Protein AF-A0A109MWW9-F1 (afdb_monomer)

Secondary structure (DSSP, 8-state):
----------------------------------------S-THHHHTTSTTHHHHHHHH-SS--EEEEEEE-SSEEEEEEEETTEEEEEEEEEGGGTEEEEEESSSSSEEEEEE--

Radius of gyration: 25.07 Å; Cα contacts (8 Å, |Δi|>4): 137; chains: 1; bounding box: 55×44×74 Å

Sequence (117 aa):
MYKSIIALVASATMLTACNSDLANDQEKPKENEQQKETKAGPEKNKWSSLPEYDEIIEQIGDKDYTLNKETDNDDKRVFLIELNGEKQYKTIFIKRTNRLKIIEINGNGEVYDKIIQ

Structure (mmCIF, N/CA/C/O backbone):
data_AF-A0A109MWW9-F1
#
_entry.id   AF-A0A109MWW9-F1
#
loop_
_atom_site.group_PDB
_atom_site.id
_atom_site.type_symbol
_atom_site.label_atom_id
_atom_site.label_alt_id
_atom_site.label_comp_id
_atom_site.label_asym_id
_atom_site.label_entity_id
_atom_site.label_seq_id
_atom_site.pdbx_PDB_ins_code
_atom_site.Cartn_x
_atom_site.Cartn_y
_atom_site.Cartn_z
_atom_site.occupancy
_atom_site.B_iso_or_equiv
_atom_site.auth_seq_id
_atom_site.auth_comp_id
_atom_site.auth_asym_id
_atom_site.auth_atom_id
_atom_site.pdbx_PDB_model_num
ATOM 1 N N . MET A 1 1 ? 13.979 30.380 58.941 1.00 43.56 1 MET A N 1
ATOM 2 C CA . MET A 1 1 ? 15.391 30.004 59.160 1.00 43.56 1 MET A CA 1
ATOM 3 C C . MET A 1 1 ? 15.930 29.497 57.831 1.00 43.56 1 MET A C 1
ATOM 5 O O . MET A 1 1 ? 15.183 28.830 57.135 1.00 43.56 1 MET A O 1
ATOM 9 N N . TYR A 1 2 ? 17.134 29.966 57.481 1.00 52.34 2 TYR A N 1
ATOM 10 C CA . TYR A 1 2 ? 17.910 29.816 56.236 1.00 52.34 2 TYR A CA 1
ATOM 11 C C . TYR A 1 2 ? 17.200 30.055 54.886 1.00 52.34 2 TYR A C 1
ATOM 13 O O . TYR A 1 2 ? 16.686 29.171 54.213 1.00 52.34 2 TYR A O 1
ATOM 21 N N . LYS A 1 3 ? 17.289 31.323 54.472 1.00 46.88 3 LYS A N 1
ATOM 22 C CA . LYS A 1 3 ? 17.424 31.747 53.076 1.00 46.88 3 LYS A CA 1
ATOM 23 C C . LYS A 1 3 ? 18.837 31.389 52.580 1.00 46.88 3 LYS A C 1
ATOM 25 O O . LYS A 1 3 ? 19.775 31.690 53.310 1.00 46.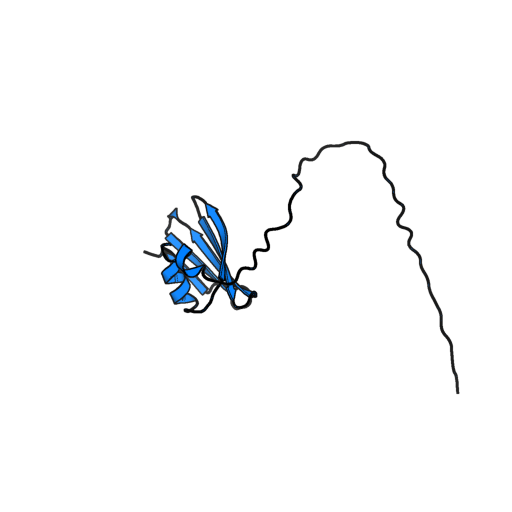88 3 LYS A O 1
ATOM 30 N N . SER A 1 4 ? 18.963 30.888 51.350 1.00 52.41 4 SER A N 1
ATOM 31 C CA . SER A 1 4 ? 20.177 30.916 50.497 1.00 52.41 4 SER A CA 1
ATOM 32 C C . SER A 1 4 ? 19.697 30.790 49.041 1.00 52.41 4 SER A C 1
ATOM 34 O O . SER A 1 4 ? 19.035 29.814 48.717 1.00 52.41 4 SER A O 1
ATOM 36 N N . ILE A 1 5 ? 19.648 31.853 48.232 1.00 59.28 5 ILE A N 1
ATOM 37 C CA . ILE A 1 5 ? 20.709 32.480 47.412 1.00 59.28 5 ILE A CA 1
ATOM 38 C C . ILE A 1 5 ? 21.255 31.578 46.281 1.00 59.28 5 ILE A C 1
ATOM 40 O O . ILE A 1 5 ? 22.020 30.649 46.500 1.00 59.28 5 ILE A O 1
ATOM 44 N N . ILE A 1 6 ? 20.805 31.960 45.080 1.00 59.50 6 ILE A N 1
ATOM 45 C CA . ILE A 1 6 ? 21.340 31.900 43.706 1.00 59.50 6 ILE A CA 1
ATOM 46 C C . ILE A 1 6 ? 22.815 31.483 43.555 1.00 59.50 6 ILE A C 1
ATOM 48 O O . ILE A 1 6 ? 23.695 32.085 44.163 1.00 59.50 6 ILE A O 1
ATOM 52 N N . ALA A 1 7 ? 23.088 30.609 42.579 1.00 50.03 7 ALA A N 1
ATOM 53 C CA . ALA A 1 7 ? 24.348 30.621 41.836 1.00 50.03 7 ALA A CA 1
ATOM 54 C C . ALA A 1 7 ? 24.084 30.459 40.330 1.00 50.03 7 ALA A C 1
ATOM 56 O O . ALA A 1 7 ? 23.519 29.474 39.861 1.00 50.03 7 ALA A O 1
ATOM 57 N N . LEU A 1 8 ? 24.476 31.503 39.611 1.00 50.50 8 LEU A N 1
ATOM 58 C CA . LEU A 1 8 ? 24.457 31.702 38.171 1.00 50.50 8 LEU A CA 1
ATOM 59 C C . LEU A 1 8 ? 25.676 30.973 37.588 1.00 50.50 8 LEU A C 1
ATOM 61 O O . LEU A 1 8 ? 26.794 31.243 38.020 1.00 50.50 8 LEU A O 1
ATOM 65 N N . VAL A 1 9 ? 25.491 30.092 36.604 1.00 58.16 9 VAL A N 1
ATOM 66 C CA . VAL A 1 9 ? 26.602 29.635 35.757 1.00 58.16 9 VAL A CA 1
ATOM 67 C C . VAL A 1 9 ? 26.234 29.926 34.314 1.00 58.16 9 VAL A C 1
ATOM 69 O O . VAL A 1 9 ? 25.487 29.195 33.672 1.00 58.16 9 VAL A O 1
ATOM 72 N N . ALA A 1 10 ? 26.746 31.055 33.835 1.00 56.12 10 ALA A N 1
ATOM 73 C CA . ALA A 1 10 ? 26.866 31.342 32.423 1.00 56.12 10 ALA A CA 1
ATOM 74 C C . ALA A 1 10 ? 28.091 30.586 31.895 1.00 56.12 10 ALA A C 1
ATOM 76 O O . ALA A 1 10 ? 29.217 30.874 32.296 1.00 56.12 10 ALA A O 1
ATOM 77 N N . SER A 1 11 ? 27.884 29.645 30.980 1.00 61.09 11 SER A N 1
ATOM 78 C CA . SER A 1 11 ? 28.940 29.173 30.088 1.00 61.09 11 SER A CA 1
ATOM 79 C C . SER A 1 11 ? 28.542 29.519 28.659 1.00 61.09 11 SER A C 1
ATOM 81 O O . SER A 1 11 ? 27.751 28.844 28.0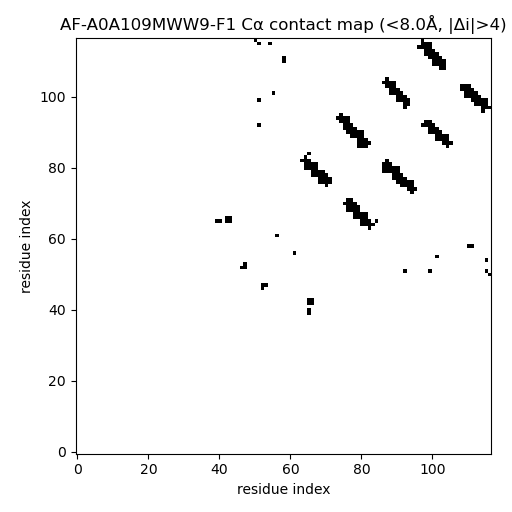07 1.00 61.09 11 SER A O 1
ATOM 83 N N . ALA A 1 12 ? 29.084 30.641 28.189 1.00 60.56 12 ALA A N 1
ATOM 84 C CA . ALA A 1 12 ? 29.068 31.017 26.790 1.00 60.56 12 ALA A CA 1
ATOM 85 C C . ALA A 1 12 ? 30.001 30.072 26.024 1.00 60.56 12 ALA A C 1
ATOM 87 O O . ALA A 1 12 ? 31.222 30.179 26.126 1.00 60.56 12 ALA A O 1
ATOM 88 N N . THR A 1 13 ? 29.442 29.150 25.247 1.00 66.88 13 THR A N 1
ATOM 89 C CA . THR A 1 13 ? 30.204 28.465 24.204 1.00 66.88 13 THR A CA 1
ATOM 90 C C . THR A 1 13 ? 30.123 29.310 22.942 1.00 66.88 13 THR A C 1
ATOM 92 O O . THR A 1 13 ? 29.140 29.257 22.204 1.00 66.88 13 THR A O 1
ATOM 95 N N . MET A 1 14 ? 31.150 30.129 22.714 1.00 61.16 14 MET A N 1
ATOM 96 C CA . MET A 1 14 ? 31.409 30.685 21.390 1.00 61.16 14 MET A CA 1
ATOM 97 C C . MET A 1 14 ? 31.714 29.515 20.452 1.00 61.16 14 MET A C 1
ATOM 99 O O . MET A 1 14 ? 32.713 28.822 20.634 1.00 61.16 14 MET A O 1
ATOM 103 N N . LEU A 1 15 ? 30.854 29.283 19.462 1.00 66.19 15 LEU A N 1
ATOM 104 C CA . LEU A 1 15 ? 31.221 28.464 18.315 1.00 66.19 15 LEU A CA 1
ATOM 105 C C . LEU A 1 15 ? 31.950 29.368 17.329 1.00 66.19 15 LEU A C 1
ATOM 107 O O . LEU A 1 15 ? 31.361 30.201 16.644 1.00 66.19 15 LEU A O 1
ATOM 111 N N . THR A 1 16 ? 33.267 29.215 17.344 1.00 65.38 16 THR A N 1
ATOM 112 C CA . THR A 1 16 ? 34.220 29.749 16.382 1.00 65.38 16 THR A CA 1
ATOM 113 C C . THR A 1 16 ? 33.765 29.431 14.960 1.00 65.38 16 THR A C 1
ATOM 115 O O . THR A 1 16 ? 33.676 28.268 14.569 1.00 65.38 16 THR A O 1
ATOM 118 N N . ALA A 1 17 ? 33.497 30.479 14.183 1.00 48.78 17 ALA A N 1
ATOM 119 C CA . ALA A 1 17 ? 33.389 30.393 12.738 1.00 48.78 17 ALA A CA 1
ATOM 120 C C . ALA A 1 17 ? 34.786 30.136 12.151 1.00 48.78 17 ALA A C 1
ATOM 122 O O . ALA A 1 17 ? 35.668 30.988 12.248 1.00 48.78 17 ALA A O 1
ATOM 123 N N . CYS A 1 18 ? 34.982 28.976 11.531 1.00 54.94 18 CYS A N 1
ATOM 124 C CA . CYS A 1 18 ? 36.110 28.724 10.641 1.00 54.94 18 CYS A CA 1
ATOM 125 C C . CYS A 1 18 ? 35.556 28.498 9.233 1.00 54.94 18 CYS A C 1
ATOM 127 O O . CYS A 1 18 ? 35.093 27.408 8.912 1.00 54.94 18 CYS A O 1
ATOM 129 N N . ASN A 1 19 ? 35.610 29.545 8.408 1.00 55.72 19 ASN A N 1
ATO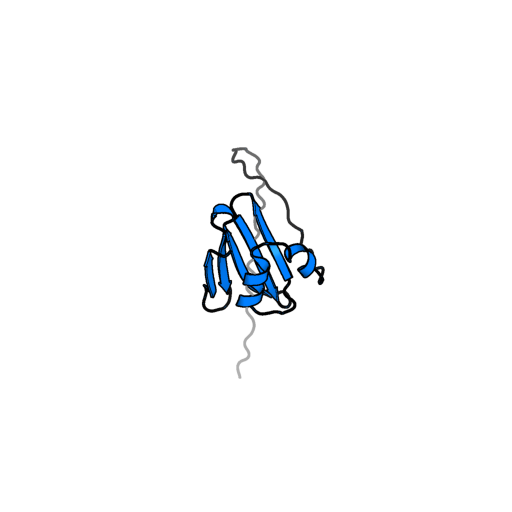M 130 C CA . ASN A 1 19 ? 35.571 29.418 6.958 1.00 55.72 19 ASN A CA 1
ATOM 131 C C . ASN A 1 19 ? 37.021 29.362 6.469 1.00 55.72 19 ASN A C 1
ATOM 133 O O . ASN A 1 19 ? 37.750 30.348 6.561 1.00 55.72 19 ASN A O 1
ATOM 137 N N . SER A 1 20 ? 37.423 28.213 5.945 1.00 52.59 20 SER A N 1
ATOM 138 C CA . SER A 1 20 ? 38.613 28.077 5.113 1.00 52.59 20 SER A CA 1
ATOM 139 C C . SER A 1 20 ? 38.256 27.143 3.967 1.00 52.59 20 SER A C 1
ATOM 141 O O . SER A 1 20 ? 38.112 25.937 4.169 1.00 52.59 20 SER A O 1
ATOM 143 N N . ASP A 1 21 ? 38.062 27.738 2.793 1.00 49.81 21 ASP A N 1
ATOM 144 C CA . ASP A 1 21 ? 38.018 27.057 1.504 1.00 49.81 21 ASP A CA 1
ATOM 145 C C . ASP A 1 21 ? 39.289 26.227 1.318 1.00 49.81 21 ASP A C 1
ATOM 147 O O . ASP A 1 21 ? 40.383 26.783 1.331 1.00 49.81 21 ASP A O 1
ATOM 151 N N . LEU A 1 22 ? 39.141 24.918 1.118 1.00 40.69 22 LEU A N 1
ATOM 152 C CA . LEU A 1 22 ? 39.986 24.125 0.229 1.00 40.69 22 LEU A CA 1
ATOM 153 C C . LEU A 1 22 ? 39.267 22.804 -0.093 1.00 40.69 22 LEU A C 1
ATOM 155 O O . LEU A 1 22 ? 38.747 22.116 0.782 1.00 40.69 22 LEU A O 1
ATOM 159 N N . ALA A 1 23 ? 39.209 22.520 -1.389 1.00 43.47 23 ALA A N 1
ATOM 160 C CA . ALA A 1 23 ? 38.385 21.523 -2.050 1.00 43.47 23 ALA A CA 1
ATOM 161 C C . ALA A 1 23 ? 38.764 20.061 -1.754 1.00 43.47 23 ALA A C 1
ATOM 163 O O . ALA A 1 23 ? 39.945 19.721 -1.707 1.00 43.47 23 ALA A O 1
ATOM 164 N N . ASN A 1 24 ? 37.750 19.191 -1.684 1.00 36.44 24 ASN A N 1
ATOM 165 C CA . ASN A 1 24 ? 37.809 17.826 -2.211 1.00 36.44 24 ASN A CA 1
ATOM 166 C C . ASN A 1 24 ? 36.378 17.310 -2.468 1.00 36.44 24 ASN A C 1
ATOM 168 O O . ASN A 1 24 ? 35.532 17.347 -1.574 1.00 36.44 24 ASN A O 1
ATOM 172 N N . ASP A 1 25 ? 36.128 16.872 -3.699 1.00 44.06 25 ASP A N 1
ATOM 173 C CA . ASP A 1 25 ? 34.858 16.378 -4.231 1.00 44.06 25 ASP A CA 1
ATOM 174 C C . ASP A 1 25 ? 34.249 15.226 -3.424 1.00 44.06 25 ASP A C 1
ATOM 176 O O . ASP A 1 25 ? 34.923 14.228 -3.178 1.00 44.06 25 ASP A O 1
ATOM 180 N N . GLN A 1 26 ? 32.944 15.322 -3.135 1.00 38.34 26 GLN A N 1
ATOM 181 C CA . GLN A 1 26 ? 31.983 14.227 -3.319 1.00 38.34 26 GLN A CA 1
ATOM 182 C C . GLN A 1 26 ? 30.619 14.806 -3.714 1.00 38.34 26 GLN A C 1
ATOM 184 O O . GLN A 1 26 ? 29.989 15.554 -2.964 1.00 38.34 26 GLN A O 1
ATOM 189 N N . GLU A 1 27 ? 30.177 14.445 -4.916 1.00 45.09 27 GLU A N 1
ATOM 190 C CA . GLU A 1 27 ? 28.856 14.729 -5.462 1.00 45.09 27 GLU A CA 1
ATOM 191 C C . GLU A 1 27 ? 27.745 14.221 -4.530 1.00 45.09 27 GLU A C 1
ATOM 193 O O . GLU A 1 27 ? 27.638 13.029 -4.232 1.00 45.09 27 GLU A O 1
ATOM 198 N N . LYS A 1 28 ? 26.854 15.125 -4.120 1.00 34.03 28 LYS A N 1
ATOM 199 C CA . LYS A 1 28 ? 25.489 14.781 -3.717 1.00 34.03 28 LYS A CA 1
ATOM 200 C C . LYS A 1 28 ? 24.586 15.984 -4.006 1.00 34.03 28 LYS A C 1
ATOM 202 O O . LYS A 1 28 ? 24.839 17.052 -3.445 1.00 34.03 28 LYS A O 1
ATOM 207 N N . PRO A 1 29 ? 23.570 15.868 -4.877 1.00 33.06 29 PRO A N 1
ATOM 208 C CA . PRO A 1 29 ? 22.695 16.992 -5.185 1.00 33.06 29 PRO A CA 1
ATOM 209 C C . PRO A 1 29 ? 21.966 17.494 -3.934 1.00 33.06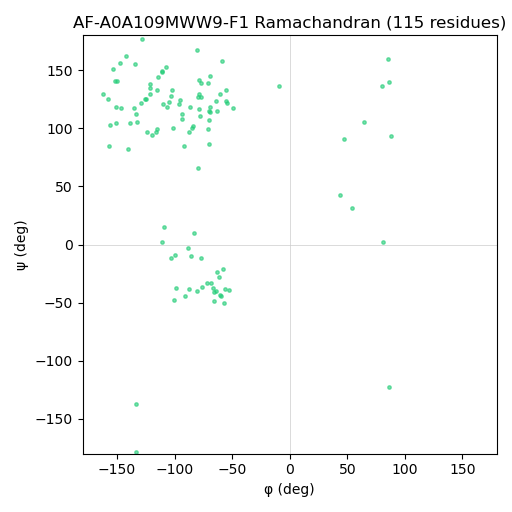 29 PRO A C 1
ATOM 211 O O . PRO A 1 29 ? 21.374 16.712 -3.186 1.00 33.06 29 PRO A O 1
ATOM 214 N N . LYS A 1 30 ? 22.041 18.811 -3.726 1.00 32.44 30 LYS A N 1
ATOM 215 C CA . LYS A 1 30 ? 21.141 19.603 -2.882 1.00 32.44 30 LYS A CA 1
ATOM 216 C C . LYS A 1 30 ? 19.844 19.916 -3.643 1.00 32.44 30 LYS A C 1
ATOM 218 O O . LYS A 1 30 ? 19.816 19.821 -4.864 1.00 32.44 30 LYS A O 1
ATOM 223 N N . GLU A 1 31 ? 18.868 20.397 -2.868 1.00 31.30 31 GLU A N 1
ATOM 224 C CA . GLU A 1 31 ? 17.550 20.952 -3.227 1.00 31.30 31 GLU A CA 1
ATOM 225 C C . GLU A 1 31 ? 16.445 19.924 -3.533 1.00 31.30 31 GLU A C 1
ATOM 227 O O . GLU A 1 31 ? 16.664 18.939 -4.219 1.00 31.30 31 GLU A O 1
ATOM 232 N N . ASN A 1 32 ? 15.210 20.072 -3.054 1.00 29.33 32 ASN A N 1
ATOM 233 C CA . ASN A 1 32 ? 14.591 21.208 -2.380 1.00 29.33 32 ASN A CA 1
ATOM 234 C C . ASN A 1 32 ? 13.466 20.726 -1.462 1.00 29.33 32 ASN A C 1
ATOM 236 O O . ASN A 1 32 ? 12.810 19.714 -1.712 1.00 29.33 32 ASN A O 1
ATOM 240 N N . GLU A 1 33 ? 13.251 21.495 -0.404 1.00 41.97 33 GLU A N 1
ATOM 241 C CA . GLU A 1 33 ? 12.020 21.478 0.363 1.00 41.97 33 GLU A CA 1
ATOM 242 C C . GLU A 1 33 ? 10.829 21.815 -0.550 1.00 41.97 33 GLU A C 1
ATOM 244 O O . GLU A 1 33 ? 10.966 22.502 -1.561 1.00 41.97 33 GLU A O 1
ATOM 249 N N . GLN A 1 34 ? 9.644 21.394 -0.102 1.00 36.81 34 GLN A N 1
ATOM 250 C CA . GLN A 1 34 ? 8.344 21.952 -0.469 1.00 36.81 34 GLN A CA 1
ATOM 251 C C . GLN A 1 34 ? 7.647 21.380 -1.713 1.00 36.81 34 GLN A C 1
ATOM 253 O O . GLN A 1 34 ? 7.644 21.956 -2.793 1.00 36.81 34 GLN A O 1
ATOM 258 N N . GLN A 1 35 ? 6.794 20.387 -1.450 1.00 31.02 35 GLN A N 1
ATOM 259 C CA . GLN A 1 35 ? 5.371 20.605 -1.709 1.00 31.02 35 GLN A CA 1
ATOM 260 C C . GLN A 1 35 ? 4.533 19.976 -0.590 1.00 31.02 35 GLN A C 1
ATOM 262 O O . GLN A 1 35 ? 4.003 18.875 -0.692 1.00 31.02 35 GLN A O 1
ATOM 267 N N . LYS A 1 36 ? 4.411 20.717 0.519 1.00 46.69 36 LYS A N 1
ATOM 268 C CA . LYS A 1 36 ? 3.245 20.615 1.395 1.00 46.69 36 LYS A CA 1
ATOM 269 C C . LYS A 1 36 ? 2.072 21.217 0.623 1.00 46.69 36 LYS A C 1
ATOM 271 O O . LYS A 1 36 ? 1.793 22.405 0.751 1.00 46.69 36 LYS A O 1
ATOM 276 N N . GLU A 1 37 ? 1.403 20.416 -0.196 1.00 34.75 37 GLU A N 1
ATOM 277 C CA . GLU A 1 37 ? 0.050 20.737 -0.639 1.00 34.75 37 GLU A CA 1
ATOM 278 C C . GLU A 1 37 ? -0.943 20.096 0.325 1.00 34.75 37 GLU A C 1
ATOM 280 O O . GLU A 1 37 ? -1.474 19.015 0.118 1.00 34.75 37 GLU A O 1
ATOM 285 N N . THR A 1 38 ? -1.213 20.812 1.417 1.00 44.22 38 THR A N 1
ATOM 286 C CA . THR A 1 38 ? -2.511 20.694 2.074 1.00 44.22 38 THR A CA 1
ATOM 287 C C . THR A 1 38 ? -3.536 21.352 1.154 1.00 44.22 38 THR A C 1
ATOM 289 O O . THR A 1 38 ? -3.678 22.574 1.151 1.00 44.22 38 THR A O 1
ATOM 292 N N . LYS A 1 39 ? -4.255 20.538 0.381 1.00 37.28 39 LYS A N 1
ATOM 293 C CA . LYS A 1 39 ? -5.588 20.866 -0.130 1.00 37.28 39 LYS A CA 1
ATOM 294 C C . LYS A 1 39 ? -6.490 19.665 0.127 1.00 37.28 39 LYS A C 1
ATOM 296 O O . LYS A 1 39 ? -6.367 18.630 -0.514 1.00 37.28 39 LYS A O 1
ATOM 301 N N . ALA A 1 40 ? -7.353 19.806 1.125 1.00 47.78 40 ALA A N 1
ATOM 302 C CA . ALA A 1 40 ? -8.386 18.836 1.440 1.00 47.78 40 ALA A CA 1
ATOM 303 C C . ALA A 1 40 ? -9.462 18.829 0.330 1.00 47.78 40 ALA A C 1
ATOM 305 O O . ALA A 1 40 ? -10.109 19.852 0.108 1.00 47.78 40 ALA A O 1
ATOM 306 N N . GLY A 1 41 ? -9.619 17.668 -0.326 1.00 39.03 41 GLY A N 1
ATOM 307 C CA . GLY A 1 41 ? -10.735 17.236 -1.194 1.00 39.03 41 GLY A CA 1
ATOM 308 C C . GLY A 1 41 ? -10.667 17.637 -2.687 1.00 39.03 41 GLY A C 1
ATOM 309 O O . GLY A 1 41 ? -10.322 18.784 -2.969 1.00 39.03 41 GLY A O 1
ATOM 310 N N . PRO A 1 42 ? -11.043 16.778 -3.675 1.00 47.22 42 PRO A N 1
ATOM 311 C CA . PRO A 1 42 ? -11.500 15.382 -3.644 1.00 47.22 42 PRO A CA 1
ATOM 312 C C . PRO A 1 42 ? -10.558 14.467 -4.464 1.00 47.22 42 PRO A C 1
ATOM 314 O O . PRO A 1 42 ? -10.730 14.313 -5.669 1.00 47.22 42 PRO A O 1
ATOM 317 N N . GLU A 1 43 ? -9.567 13.825 -3.844 1.00 56.22 43 GLU A N 1
ATOM 318 C CA . GLU A 1 43 ? -8.663 12.916 -4.578 1.00 56.22 43 GLU A CA 1
ATOM 319 C C . GLU A 1 43 ? -9.271 11.541 -4.899 1.00 56.22 43 GLU A C 1
ATOM 321 O O . GLU A 1 43 ? -8.725 10.806 -5.723 1.00 56.22 43 GLU A O 1
ATOM 326 N N . LYS A 1 44 ? -10.424 11.190 -4.306 1.00 57.69 44 LYS A N 1
ATOM 327 C CA . LYS A 1 44 ? -11.103 9.906 -4.564 1.00 57.69 44 LYS A CA 1
ATOM 328 C C . LYS A 1 44 ? -11.324 9.646 -6.058 1.00 57.69 44 LYS A C 1
ATOM 330 O O . LYS A 1 44 ? -11.139 8.526 -6.523 1.00 57.69 44 LYS A O 1
ATOM 335 N N . ASN A 1 45 ? -11.671 10.676 -6.831 1.00 65.06 45 ASN A N 1
ATOM 336 C CA . ASN A 1 45 ? -11.999 10.513 -8.249 1.00 65.06 45 ASN A CA 1
ATOM 337 C C . ASN A 1 45 ? -10.785 10.129 -9.115 1.00 65.06 45 ASN A C 1
ATOM 339 O O . ASN A 1 45 ? -10.931 9.363 -10.064 1.00 65.06 45 ASN A O 1
ATOM 343 N N . LYS A 1 46 ? -9.586 10.606 -8.775 1.00 82.12 46 LYS A N 1
ATOM 344 C CA . LYS A 1 46 ? -8.371 10.417 -9.571 1.00 82.12 46 LYS A CA 1
ATOM 345 C C . LYS A 1 46 ? -7.862 8.981 -9.523 1.00 82.12 46 LYS A C 1
ATOM 347 O O . LYS A 1 46 ? -7.288 8.504 -10.498 1.00 82.12 46 LYS A O 1
ATOM 352 N N . TRP A 1 47 ? -8.058 8.320 -8.388 1.00 87.81 47 TRP A N 1
ATOM 353 C CA . TRP A 1 47 ? -7.496 7.000 -8.117 1.00 87.81 47 TRP A CA 1
ATOM 354 C C . TRP A 1 47 ? -8.520 5.873 -8.252 1.00 87.81 47 TRP A C 1
ATOM 356 O O . TRP A 1 47 ? -8.121 4.721 -8.340 1.00 87.81 47 TRP A O 1
ATOM 366 N N . SER A 1 48 ? -9.810 6.204 -8.357 1.00 88.56 48 SER A N 1
ATOM 367 C CA . SER A 1 48 ? -10.903 5.233 -8.520 1.00 88.56 48 SER A CA 1
ATOM 368 C C . SER A 1 48 ? -10.797 4.322 -9.749 1.00 88.56 48 SER A C 1
ATOM 370 O O . SER A 1 48 ? -11.404 3.263 -9.776 1.00 88.56 48 SER A O 1
ATOM 372 N N . SER A 1 49 ? -10.027 4.709 -10.769 1.00 91.94 49 SER A N 1
ATOM 373 C CA . SER A 1 49 ? -9.798 3.890 -11.967 1.00 91.94 49 SER A CA 1
ATOM 374 C C . SER A 1 49 ? -8.614 2.929 -11.843 1.00 91.94 49 SER A C 1
ATOM 376 O O . SER A 1 49 ? -8.319 2.196 -12.789 1.00 91.94 49 SER A O 1
ATOM 378 N N . LEU A 1 50 ? -7.886 2.963 -10.724 1.00 94.50 50 LEU A N 1
ATOM 379 C CA . LEU A 1 50 ? -6.752 2.080 -10.502 1.00 94.50 50 LEU A CA 1
ATOM 380 C C . LEU A 1 50 ? -7.238 0.674 -10.127 1.00 94.50 50 LEU A C 1
ATOM 382 O O . LEU A 1 50 ? -8.152 0.561 -9.314 1.00 94.50 50 LEU A O 1
ATOM 386 N N . PRO A 1 51 ? -6.602 -0.390 -10.650 1.00 95.38 51 PRO A N 1
ATOM 387 C CA . PRO A 1 51 ? -7.034 -1.765 -10.393 1.00 95.38 51 PRO A CA 1
ATOM 388 C C . PRO A 1 51 ? -6.977 -2.139 -8.908 1.00 95.38 51 PRO A C 1
ATOM 390 O O . PRO A 1 51 ? -7.738 -2.978 -8.451 1.00 95.38 51 PRO A O 1
ATOM 393 N N . GLU A 1 52 ? -6.091 -1.508 -8.136 1.00 95.62 52 GLU A N 1
ATOM 394 C CA . GLU A 1 52 ? -5.967 -1.750 -6.703 1.00 95.62 52 GLU A CA 1
ATOM 395 C C . GLU A 1 52 ? -6.923 -0.935 -5.822 1.00 95.62 52 GLU A C 1
ATOM 397 O O . GLU A 1 52 ? -6.979 -1.186 -4.621 1.00 95.62 52 GLU A O 1
ATOM 402 N N . TYR A 1 53 ? -7.640 0.056 -6.365 1.00 95.19 53 TYR A N 1
ATOM 403 C CA . TYR A 1 53 ? -8.389 1.014 -5.545 1.00 95.19 53 TYR A CA 1
ATOM 404 C C . TYR A 1 53 ? -9.542 0.365 -4.781 1.00 95.19 53 TYR A C 1
ATOM 406 O O . TYR A 1 53 ? -9.648 0.561 -3.570 1.00 95.19 53 TYR A O 1
ATOM 414 N N . ASP A 1 54 ? -10.365 -0.426 -5.469 1.00 94.56 54 ASP A N 1
ATOM 415 C CA . ASP A 1 54 ? -11.541 -1.052 -4.863 1.00 94.56 54 ASP A CA 1
ATOM 416 C C . ASP A 1 54 ? -11.137 -1.981 -3.712 1.00 94.56 54 ASP A C 1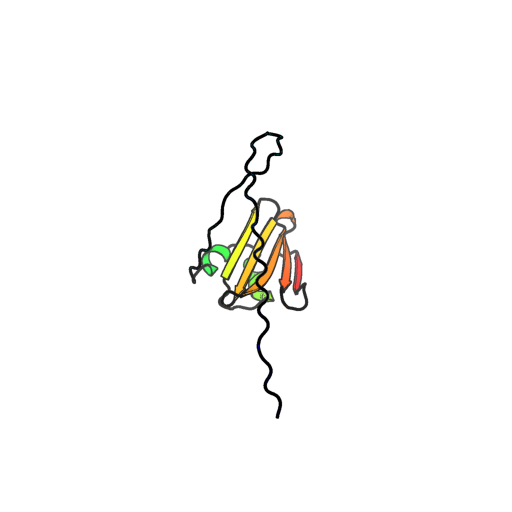
ATOM 418 O O . ASP A 1 54 ? -11.689 -1.879 -2.617 1.00 94.56 54 ASP A O 1
ATOM 422 N N . GLU A 1 55 ? -10.090 -2.789 -3.906 1.00 97.19 55 GLU A N 1
ATOM 423 C CA . GLU A 1 55 ? -9.561 -3.659 -2.852 1.00 97.19 55 GLU A CA 1
ATOM 424 C C . GLU A 1 55 ? -8.998 -2.844 -1.676 1.00 97.19 55 GLU A C 1
ATOM 426 O O . GLU A 1 55 ? -9.216 -3.194 -0.520 1.00 97.19 55 GLU A O 1
ATOM 431 N N . ILE A 1 56 ? -8.300 -1.728 -1.929 1.00 96.44 56 ILE A N 1
ATOM 432 C CA . ILE A 1 56 ? -7.816 -0.860 -0.844 1.00 96.44 56 ILE A CA 1
ATOM 433 C C . ILE A 1 56 ? -8.990 -0.394 0.022 1.00 96.44 56 ILE A C 1
ATOM 435 O O . ILE A 1 56 ? -8.919 -0.523 1.245 1.00 96.44 56 ILE A O 1
ATOM 439 N N . ILE A 1 57 ? -10.055 0.129 -0.594 1.00 95.19 57 ILE A N 1
ATOM 440 C CA . ILE A 1 57 ? -11.229 0.644 0.122 1.00 95.19 57 ILE A CA 1
ATOM 441 C C . ILE A 1 57 ? -11.996 -0.478 0.828 1.00 95.19 57 ILE A C 1
ATOM 443 O O . ILE A 1 57 ? -12.449 -0.274 1.953 1.00 95.19 57 ILE A O 1
ATOM 447 N N . GLU A 1 58 ? -12.098 -1.667 0.232 1.00 96.12 58 GLU A N 1
ATOM 448 C CA . GLU A 1 58 ? -12.713 -2.832 0.877 1.00 96.12 58 GLU A CA 1
ATOM 449 C C . GLU A 1 58 ? -11.982 -3.214 2.172 1.00 96.12 58 GLU A C 1
ATOM 451 O O . GLU A 1 58 ? -12.622 -3.440 3.200 1.00 96.12 58 GLU A O 1
ATOM 456 N N . GLN A 1 59 ? -10.645 -3.228 2.154 1.00 96.81 59 GLN A N 1
ATOM 457 C CA . GLN A 1 59 ? -9.847 -3.663 3.304 1.00 96.81 59 GLN A CA 1
ATOM 458 C C . GLN A 1 59 ? -9.766 -2.619 4.427 1.00 96.81 59 GLN A C 1
ATOM 460 O O . GLN A 1 59 ? -9.746 -2.986 5.602 1.00 96.81 59 GLN A O 1
ATOM 465 N N . ILE A 1 60 ? -9.700 -1.322 4.101 1.00 94.94 60 ILE A N 1
ATOM 466 C CA . ILE A 1 60 ? -9.542 -0.254 5.113 1.00 94.94 60 ILE A CA 1
ATOM 467 C C . ILE A 1 60 ? -10.863 0.448 5.472 1.00 94.94 60 ILE A C 1
ATOM 469 O O . ILE A 1 60 ? -10.923 1.217 6.438 1.00 94.94 60 ILE A O 1
ATOM 473 N 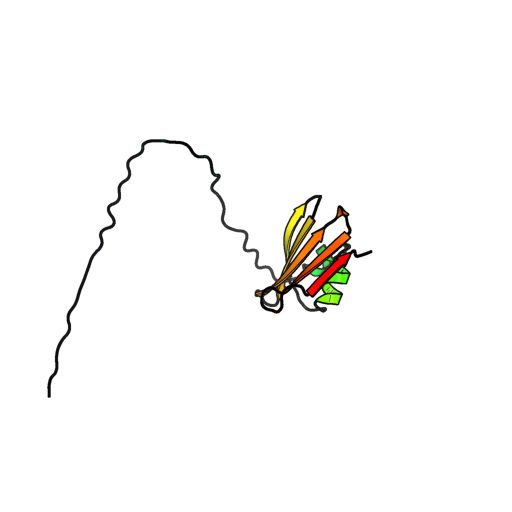N . GLY A 1 61 ? -11.927 0.163 4.719 1.00 94.81 61 GLY A N 1
ATOM 474 C CA . GLY A 1 61 ? -13.245 0.776 4.824 1.00 94.81 61 GLY A CA 1
ATOM 475 C C . GLY A 1 61 ? -13.378 2.079 4.031 1.00 94.81 61 GLY A C 1
ATOM 476 O O . GLY A 1 61 ? -12.404 2.768 3.730 1.00 94.81 61 GLY A O 1
ATOM 477 N N . ASP A 1 62 ? -14.619 2.463 3.730 1.00 90.69 62 ASP A N 1
ATOM 478 C CA . ASP A 1 62 ? -14.907 3.722 3.042 1.00 90.69 62 ASP A CA 1
ATOM 479 C C . ASP A 1 62 ? -14.987 4.891 4.039 1.00 90.69 62 ASP A C 1
ATOM 481 O O . ASP A 1 62 ? -15.987 5.091 4.732 1.00 90.69 62 ASP A O 1
ATOM 485 N N . LYS A 1 63 ? -13.900 5.663 4.131 1.00 93.25 63 LYS A N 1
ATOM 486 C CA . LYS A 1 63 ? -13.831 6.933 4.873 1.00 93.25 63 LYS A CA 1
ATOM 487 C C . LYS A 1 63 ? -13.277 8.035 3.974 1.00 93.25 63 LYS A C 1
ATOM 489 O O . LYS A 1 63 ? -12.909 7.802 2.820 1.00 93.25 63 LYS A O 1
ATOM 494 N N . ASP A 1 64 ? -13.217 9.254 4.500 1.00 91.56 64 ASP A N 1
ATOM 495 C CA . ASP A 1 64 ? -12.641 10.405 3.799 1.00 91.56 64 ASP A CA 1
ATOM 496 C C . ASP A 1 64 ? -11.106 10.394 3.879 1.00 91.56 64 ASP A C 1
ATOM 498 O O . ASP A 1 64 ? -10.474 11.199 4.561 1.00 91.56 64 ASP A O 1
ATOM 502 N N . TYR A 1 65 ? -10.510 9.383 3.249 1.00 93.00 65 TYR A N 1
ATOM 503 C CA . TYR A 1 65 ? -9.067 9.217 3.183 1.00 93.00 65 TYR A CA 1
ATOM 504 C C . TYR A 1 65 ? -8.440 10.129 2.123 1.00 93.00 65 TYR A C 1
ATOM 506 O O . TYR A 1 65 ? -8.939 10.244 1.001 1.00 93.00 65 TYR A O 1
ATOM 514 N N . THR A 1 66 ? -7.272 10.676 2.447 1.00 93.81 66 THR A N 1
ATOM 515 C CA . THR A 1 66 ? -6.371 11.322 1.486 1.00 93.81 66 THR A CA 1
ATOM 516 C C . THR A 1 66 ? -5.328 10.307 1.024 1.00 93.81 66 THR A C 1
ATOM 518 O O . THR A 1 66 ? -4.630 9.720 1.851 1.00 93.81 66 THR A O 1
ATOM 521 N N . LEU A 1 67 ? -5.214 10.084 -0.289 1.00 94.06 67 LEU A N 1
ATOM 522 C CA . LEU A 1 67 ? -4.241 9.160 -0.880 1.00 94.06 67 LEU A CA 1
ATOM 523 C C . LEU A 1 67 ? -3.052 9.942 -1.445 1.00 94.06 67 LEU A C 1
ATOM 525 O O . LEU A 1 67 ? -3.095 10.436 -2.565 1.00 94.06 67 LEU A O 1
ATOM 529 N N . ASN A 1 68 ? -1.951 9.990 -0.704 1.00 94.50 68 ASN A N 1
ATOM 530 C CA . ASN A 1 68 ? -0.727 10.641 -1.154 1.00 94.50 68 ASN A CA 1
ATOM 531 C C . ASN A 1 68 ? 0.127 9.655 -1.961 1.00 94.50 68 ASN A C 1
ATOM 533 O O . ASN A 1 68 ? 0.555 8.614 -1.458 1.00 94.50 68 ASN A O 1
ATOM 537 N N . LYS A 1 69 ? 0.376 9.962 -3.236 1.00 95.00 69 LYS A N 1
ATOM 538 C CA . LYS A 1 69 ? 1.218 9.132 -4.110 1.00 95.00 69 LYS A CA 1
ATOM 539 C C . LYS A 1 69 ? 2.698 9.370 -3.817 1.00 95.00 69 LYS A C 1
ATOM 541 O O . LYS A 1 69 ? 3.242 10.398 -4.205 1.00 95.00 69 LYS A O 1
ATOM 546 N N . GLU A 1 70 ? 3.361 8.378 -3.237 1.00 96.19 70 GLU A N 1
ATOM 547 C CA . GLU A 1 70 ? 4.801 8.418 -2.946 1.00 96.19 70 GLU A CA 1
ATOM 548 C C . GLU A 1 70 ? 5.640 7.924 -4.131 1.00 96.19 70 GLU A C 1
ATOM 550 O O . GLU A 1 70 ? 6.725 8.421 -4.418 1.00 96.19 70 GLU A O 1
ATOM 555 N N . THR A 1 71 ? 5.166 6.899 -4.841 1.00 96.12 71 THR A N 1
ATOM 556 C CA . THR A 1 71 ? 5.865 6.340 -6.006 1.00 96.12 71 THR A CA 1
ATOM 557 C C . THR A 1 71 ? 4.858 5.774 -6.989 1.00 96.12 71 THR A C 1
ATOM 559 O O . THR A 1 71 ? 3.892 5.134 -6.587 1.00 96.12 71 THR A O 1
ATOM 562 N N . ASP A 1 72 ? 5.104 5.968 -8.280 1.00 97.12 72 ASP A N 1
ATOM 563 C CA . ASP A 1 72 ? 4.386 5.289 -9.356 1.00 97.12 72 ASP A CA 1
ATOM 564 C C . ASP A 1 72 ? 5.319 5.158 -10.557 1.00 97.12 72 ASP A C 1
ATOM 566 O O . ASP A 1 72 ? 5.623 6.146 -11.222 1.00 97.12 72 ASP A O 1
ATOM 570 N N . ASN A 1 73 ? 5.832 3.950 -10.773 1.00 97.25 73 ASN A N 1
ATOM 571 C CA . ASN A 1 73 ? 6.701 3.601 -11.894 1.00 97.25 73 ASN A CA 1
ATOM 572 C C . ASN A 1 73 ? 6.229 2.289 -12.535 1.00 97.25 73 ASN A C 1
ATOM 574 O O . ASN A 1 73 ? 5.221 1.723 -12.115 1.00 97.25 73 ASN A O 1
ATOM 578 N N . ASP A 1 74 ? 6.930 1.798 -13.552 1.00 97.62 74 ASP A N 1
ATOM 579 C CA . ASP A 1 74 ? 6.489 0.622 -14.316 1.00 97.62 74 ASP A CA 1
ATOM 580 C C . ASP A 1 74 ? 6.407 -0.672 -13.486 1.00 97.62 74 ASP A C 1
ATOM 582 O O . ASP A 1 74 ? 5.628 -1.563 -13.817 1.00 97.62 74 ASP A O 1
ATOM 586 N N . ASP A 1 75 ? 7.153 -0.774 -12.383 1.00 97.75 75 ASP A N 1
ATOM 587 C CA . ASP A 1 75 ? 7.168 -1.965 -11.524 1.00 97.75 75 ASP A CA 1
ATOM 588 C C . ASP A 1 75 ? 6.133 -1.877 -10.394 1.00 97.75 75 ASP A C 1
ATOM 590 O O . ASP A 1 75 ? 5.413 -2.844 -10.124 1.00 97.75 75 ASP A O 1
ATOM 594 N N . LYS A 1 76 ? 6.029 -0.717 -9.732 1.00 98.12 76 LYS A N 1
ATOM 595 C CA . LYS A 1 76 ? 5.209 -0.570 -8.526 1.00 98.12 76 LYS A CA 1
ATOM 596 C C . LYS A 1 76 ? 4.574 0.803 -8.340 1.00 98.12 76 LYS A C 1
ATOM 598 O O . LYS A 1 76 ? 5.097 1.827 -8.783 1.00 98.12 76 LYS A O 1
ATOM 603 N N . ARG A 1 77 ? 3.484 0.813 -7.572 1.00 98.19 77 ARG A N 1
ATOM 604 C CA . ARG A 1 77 ? 2.844 2.012 -7.028 1.00 98.19 77 ARG A CA 1
ATOM 605 C C . ARG A 1 77 ? 2.797 1.946 -5.505 1.00 98.19 77 ARG A C 1
ATOM 607 O O . ARG A 1 77 ? 2.543 0.890 -4.933 1.00 98.19 77 ARG A O 1
ATOM 614 N N . VAL A 1 78 ? 3.086 3.064 -4.850 1.00 98.19 78 VAL A N 1
ATOM 615 C CA . VAL A 1 78 ? 3.072 3.198 -3.391 1.00 98.19 78 VAL A CA 1
ATOM 616 C C . VAL A 1 78 ? 2.243 4.419 -3.029 1.00 98.19 78 VAL A C 1
ATOM 618 O O . VAL A 1 78 ? 2.581 5.532 -3.443 1.00 98.19 78 VAL A O 1
ATOM 621 N N . PHE A 1 79 ? 1.199 4.207 -2.230 1.00 97.50 79 PHE A N 1
ATOM 622 C CA . PHE A 1 79 ? 0.439 5.283 -1.607 1.00 97.50 79 PHE A CA 1
ATOM 623 C C . PHE A 1 79 ? 0.667 5.314 -0.104 1.00 97.50 79 PHE A C 1
ATOM 625 O O . PHE A 1 79 ? 0.868 4.287 0.551 1.00 97.50 79 PHE A O 1
ATOM 632 N N . LEU A 1 80 ? 0.581 6.520 0.432 1.00 97.81 80 LEU A N 1
ATOM 633 C CA . LEU A 1 80 ? 0.446 6.795 1.843 1.00 97.81 80 LEU A CA 1
ATOM 634 C C . LEU A 1 80 ? -0.964 7.324 2.085 1.00 97.81 80 LEU A C 1
ATOM 636 O O . LEU A 1 80 ? -1.370 8.312 1.480 1.00 97.81 80 LEU A O 1
ATOM 640 N N . ILE A 1 81 ? -1.719 6.629 2.927 1.00 96.31 81 ILE A N 1
ATOM 641 C CA . ILE A 1 81 ? -3.131 6.913 3.162 1.00 96.31 81 ILE A CA 1
ATOM 642 C C . ILE A 1 81 ? -3.269 7.608 4.507 1.00 96.31 81 ILE A C 1
ATOM 644 O O . ILE A 1 81 ? -2.865 7.073 5.545 1.00 96.31 81 ILE A O 1
ATOM 648 N N . GLU A 1 82 ? -3.854 8.796 4.477 1.00 95.88 82 GLU A N 1
ATOM 649 C CA . GLU A 1 82 ? -4.040 9.651 5.640 1.00 95.88 82 GLU A CA 1
ATOM 650 C C . GLU A 1 82 ? -5.520 9.821 5.966 1.00 95.88 82 GLU A C 1
ATOM 652 O O . GLU A 1 82 ? -6.365 9.918 5.077 1.00 95.88 82 GLU A O 1
ATOM 657 N N . LEU A 1 83 ? -5.825 9.892 7.258 1.00 95.06 83 LEU A N 1
ATOM 658 C CA . LEU A 1 83 ? -7.133 10.275 7.775 1.00 95.06 83 LEU A CA 1
ATOM 659 C C . LEU A 1 83 ? -6.920 11.435 8.738 1.00 95.06 83 LEU A C 1
ATOM 661 O O . LEU A 1 83 ? -6.109 11.327 9.653 1.00 95.06 83 LEU A O 1
ATOM 665 N N . ASN A 1 84 ? -7.614 12.553 8.521 1.00 93.88 84 ASN A N 1
ATOM 666 C CA . ASN A 1 84 ? -7.461 13.769 9.330 1.00 93.88 84 ASN A CA 1
ATOM 667 C C . ASN A 1 84 ? -6.002 14.275 9.434 1.00 93.88 84 ASN A C 1
ATOM 669 O O . ASN A 1 84 ? -5.611 14.852 10.444 1.00 93.88 84 ASN A O 1
ATOM 673 N N . GLY A 1 85 ? -5.193 14.057 8.389 1.00 92.19 85 GLY A N 1
ATOM 674 C CA . GLY A 1 85 ? -3.777 14.448 8.342 1.00 92.19 85 GLY A CA 1
ATOM 675 C C . GLY A 1 85 ? -2.814 13.491 9.054 1.00 92.19 85 GLY A C 1
ATOM 676 O O . GLY A 1 85 ? -1.612 13.750 9.084 1.00 92.19 85 GLY A O 1
ATOM 677 N N . GLU A 1 86 ? -3.306 12.381 9.607 1.00 95.25 86 GLU A N 1
ATOM 678 C CA . GLU A 1 86 ? -2.476 11.343 10.212 1.00 95.25 86 GLU A CA 1
ATOM 679 C C . GLU A 1 86 ? -2.333 10.138 9.285 1.00 95.25 86 GLU A C 1
ATOM 681 O O . GLU A 1 86 ? -3.322 9.613 8.772 1.00 95.25 86 GLU A O 1
ATOM 686 N N . LYS A 1 87 ? -1.099 9.654 9.120 1.00 96.31 87 LYS A N 1
ATOM 687 C CA . LYS A 1 87 ? -0.768 8.480 8.303 1.00 96.31 87 LYS A CA 1
ATOM 688 C C . LYS A 1 87 ? -1.312 7.214 8.958 1.00 96.31 87 LYS A C 1
ATOM 690 O O . LYS A 1 87 ? -0.839 6.823 10.021 1.00 96.31 87 LYS A O 1
ATOM 695 N N . GLN A 1 88 ? -2.277 6.576 8.304 1.00 97.12 88 GLN A N 1
ATOM 696 C CA . GLN A 1 88 ? -2.926 5.361 8.797 1.00 97.12 88 GLN A CA 1
ATOM 697 C C . GLN A 1 88 ? -2.355 4.118 8.118 1.00 97.12 88 GLN A C 1
ATOM 699 O O . GLN A 1 88 ? -1.973 3.162 8.792 1.00 97.12 88 GLN A O 1
ATOM 704 N N . TYR A 1 89 ? -2.233 4.156 6.787 1.00 98.00 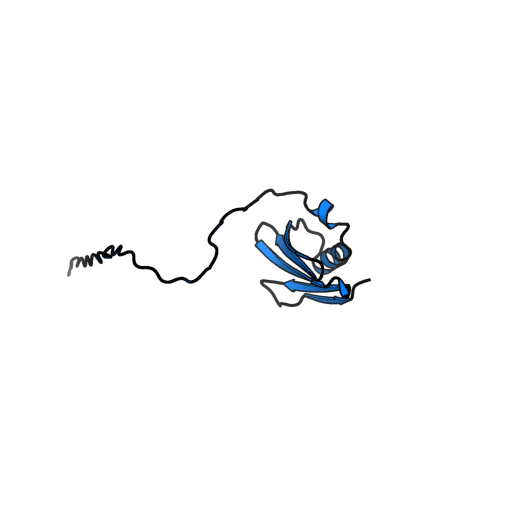89 TYR A N 1
ATOM 705 C CA . TYR A 1 89 ? -1.810 3.002 5.997 1.00 98.00 89 TYR A CA 1
ATOM 706 C C . TYR A 1 89 ? -0.758 3.361 4.959 1.00 98.00 89 TYR A C 1
ATOM 708 O O . TYR A 1 89 ? -0.680 4.487 4.467 1.00 98.00 89 TYR A O 1
ATOM 716 N N . LYS A 1 90 ? 0.017 2.356 4.573 1.00 98.19 90 LYS A N 1
ATOM 717 C CA . LYS A 1 90 ? 0.862 2.368 3.387 1.00 98.19 90 LYS A CA 1
ATOM 718 C C . LYS A 1 90 ? 0.452 1.219 2.483 1.00 98.19 90 LYS A C 1
ATOM 720 O O . LYS A 1 90 ? 0.311 0.090 2.952 1.00 98.19 90 LYS A O 1
ATOM 725 N N . THR A 1 91 ? 0.329 1.488 1.190 1.00 98.31 91 THR A N 1
ATOM 726 C CA . THR A 1 91 ? 0.079 0.449 0.189 1.00 98.31 91 THR A CA 1
ATOM 727 C C . THR A 1 91 ? 1.292 0.255 -0.703 1.00 98.31 91 THR A C 1
ATOM 729 O O . THR A 1 91 ? 2.069 1.180 -0.948 1.00 98.31 91 THR A O 1
ATOM 732 N N . ILE A 1 92 ? 1.482 -0.973 -1.169 1.00 98.56 92 ILE A N 1
ATOM 733 C CA . ILE A 1 92 ? 2.471 -1.328 -2.180 1.00 98.56 92 ILE A CA 1
ATOM 734 C C . ILE A 1 92 ? 1.757 -2.219 -3.188 1.00 98.56 92 ILE A C 1
ATOM 736 O O . ILE A 1 92 ? 1.385 -3.345 -2.863 1.00 98.56 92 ILE A O 1
ATOM 740 N N . PHE A 1 93 ? 1.582 -1.718 -4.404 1.00 98.56 93 PHE A N 1
ATOM 741 C CA . PHE A 1 93 ? 1.027 -2.471 -5.518 1.00 98.56 93 PHE A CA 1
ATOM 742 C C . PHE A 1 93 ? 2.138 -2.824 -6.507 1.00 98.56 93 PHE A C 1
ATOM 744 O O . PHE A 1 93 ? 2.786 -1.934 -7.058 1.00 98.56 93 PHE A O 1
ATOM 751 N N . ILE A 1 94 ? 2.377 -4.117 -6.716 1.00 98.44 94 ILE A N 1
ATOM 752 C CA . ILE A 1 94 ? 3.331 -4.641 -7.699 1.00 98.44 94 ILE A CA 1
ATOM 753 C C . ILE A 1 94 ? 2.574 -4.921 -8.996 1.00 98.44 94 ILE A C 1
ATOM 755 O O . ILE A 1 94 ? 1.815 -5.889 -9.072 1.00 98.44 94 ILE A O 1
ATOM 759 N N . LYS A 1 95 ? 2.810 -4.096 -10.022 1.00 98.00 95 LYS A N 1
ATOM 760 C CA . LYS A 1 95 ? 2.031 -4.074 -11.273 1.00 98.00 95 LYS A CA 1
ATOM 761 C C . LYS A 1 95 ? 2.184 -5.356 -12.082 1.00 98.00 95 LYS A C 1
ATOM 763 O O . LYS A 1 95 ? 1.216 -5.899 -12.588 1.00 98.00 95 LYS A O 1
ATOM 768 N N . ARG A 1 96 ? 3.407 -5.885 -12.150 1.00 97.31 96 ARG A N 1
ATOM 769 C CA . ARG A 1 96 ? 3.727 -7.136 -12.862 1.00 97.31 96 ARG A CA 1
ATOM 770 C C . ARG A 1 96 ? 2.896 -8.330 -12.387 1.00 97.31 96 ARG A C 1
ATOM 772 O O . ARG A 1 96 ? 2.590 -9.212 -13.180 1.00 97.31 96 ARG A O 1
ATOM 779 N N . THR A 1 97 ? 2.632 -8.411 -11.086 1.00 97.88 97 THR A N 1
ATOM 780 C CA . THR A 1 97 ? 1.983 -9.574 -10.465 1.00 97.88 97 THR A CA 1
ATOM 781 C C . THR A 1 97 ? 0.578 -9.266 -9.975 1.00 97.88 97 THR A C 1
ATOM 783 O O . THR A 1 97 ? -0.001 -10.121 -9.315 1.00 97.88 97 THR A O 1
ATOM 786 N N . ASN A 1 98 ? 0.088 -8.041 -10.189 1.00 97.69 98 ASN A N 1
ATOM 787 C CA . ASN A 1 98 ? -1.104 -7.494 -9.544 1.00 97.69 98 ASN A CA 1
ATOM 788 C C . ASN A 1 98 ? -1.151 -7.807 -8.042 1.00 97.69 98 ASN A C 1
ATOM 790 O O . ASN A 1 98 ? -2.175 -8.226 -7.521 1.00 97.69 98 ASN A O 1
ATOM 794 N N . ARG A 1 99 ? -0.021 -7.685 -7.332 1.00 98.44 99 ARG A N 1
ATOM 795 C CA . ARG A 1 99 ? 0.023 -7.996 -5.895 1.00 98.44 99 ARG A CA 1
ATOM 796 C C . ARG A 1 99 ? -0.137 -6.720 -5.095 1.00 98.44 99 ARG A C 1
ATOM 798 O O . ARG A 1 99 ? 0.695 -5.826 -5.223 1.00 98.44 99 ARG A O 1
ATOM 805 N N . LEU A 1 100 ? -1.163 -6.664 -4.259 1.00 98.69 100 LEU A N 1
ATOM 806 C CA . LEU A 1 100 ? -1.410 -5.571 -3.336 1.00 98.69 100 LEU A CA 1
ATOM 807 C C . LEU A 1 100 ? -0.999 -5.989 -1.927 1.00 98.69 100 LEU A C 1
ATOM 809 O O . LEU A 1 100 ? -1.459 -7.008 -1.414 1.00 98.69 100 LEU A O 1
ATOM 813 N N . LYS A 1 101 ? -0.166 -5.161 -1.298 1.00 98.62 101 LYS A N 1
ATOM 814 C CA . LYS A 1 101 ? 0.138 -5.213 0.131 1.00 98.62 101 LYS A CA 1
ATOM 815 C C . LYS A 1 101 ? -0.354 -3.936 0.808 1.00 98.62 101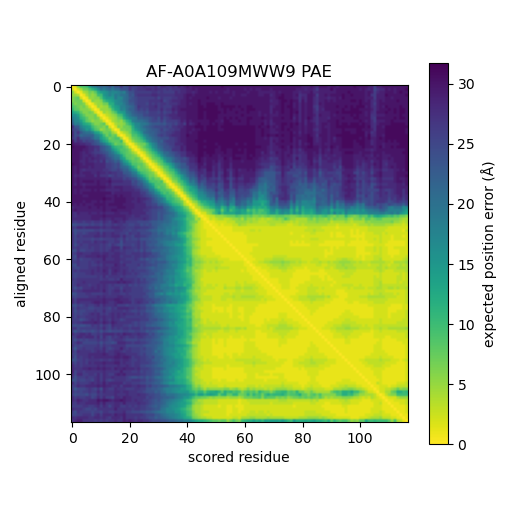 LYS A C 1
ATOM 817 O O . LYS A 1 101 ? -0.062 -2.844 0.321 1.00 98.62 101 LYS A O 1
ATOM 822 N N . ILE A 1 102 ? -1.051 -4.069 1.933 1.00 98.50 102 ILE A N 1
ATOM 823 C CA . ILE A 1 102 ? -1.525 -2.965 2.779 1.00 98.50 102 ILE A CA 1
ATOM 824 C C . ILE A 1 102 ? -0.943 -3.153 4.177 1.00 98.50 102 ILE A C 1
ATOM 826 O O . ILE A 1 102 ? -1.031 -4.234 4.758 1.00 98.50 102 ILE A O 1
ATOM 830 N N . ILE A 1 103 ? -0.333 -2.097 4.706 1.00 98.50 103 ILE A N 1
ATOM 831 C CA . ILE A 1 103 ? 0.329 -2.087 6.010 1.00 98.50 103 ILE A CA 1
ATOM 832 C C . ILE A 1 103 ? -0.265 -0.949 6.834 1.00 98.50 103 ILE A C 1
ATOM 834 O O . ILE A 1 103 ? -0.256 0.200 6.394 1.00 98.50 103 ILE A O 1
AT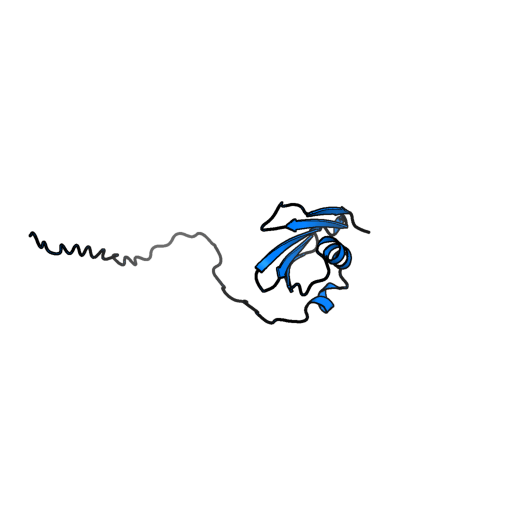OM 838 N N . GLU A 1 104 ? -0.752 -1.261 8.026 1.00 97.81 104 GLU A N 1
ATOM 839 C CA . GLU A 1 104 ? -1.138 -0.304 9.057 1.00 97.81 104 GLU A CA 1
ATOM 840 C C . GLU A 1 104 ? 0.116 0.247 9.748 1.00 97.81 104 GLU A C 1
ATOM 842 O O . GLU A 1 104 ? 0.973 -0.508 10.209 1.00 97.81 104 GLU A O 1
ATOM 847 N N . ILE A 1 105 ? 0.248 1.573 9.798 1.00 95.94 105 ILE A N 1
ATOM 848 C CA . ILE A 1 105 ? 1.483 2.239 10.240 1.00 95.94 105 ILE A CA 1
ATOM 849 C C . ILE A 1 105 ? 1.591 2.287 11.767 1.00 95.94 105 ILE A C 1
ATOM 851 O O . ILE A 1 105 ? 2.677 2.083 12.305 1.00 95.94 105 ILE A O 1
ATOM 855 N N . ASN A 1 106 ? 0.478 2.539 12.459 1.00 90.06 106 ASN A N 1
ATOM 856 C CA . ASN A 1 106 ? 0.440 2.726 13.916 1.00 90.06 106 ASN A CA 1
ATOM 857 C C . ASN A 1 106 ? -0.235 1.560 14.660 1.00 90.06 106 ASN A C 1
ATOM 859 O O . ASN A 1 106 ? -0.610 1.709 15.821 1.00 90.06 106 ASN A O 1
ATOM 863 N N . GLY A 1 107 ? -0.414 0.420 13.993 1.00 88.38 107 GLY A N 1
ATOM 864 C CA . GLY A 1 107 ? -1.101 -0.744 14.548 1.00 88.38 107 GLY A CA 1
ATOM 865 C C . GLY A 1 107 ? -0.343 -2.043 14.309 1.00 88.38 107 GLY A C 1
ATOM 866 O O . GLY A 1 107 ? 0.874 -2.102 14.479 1.00 88.38 107 GLY A O 1
ATOM 867 N N . ASN A 1 108 ? -1.061 -3.102 13.939 1.00 85.50 108 ASN A N 1
ATOM 868 C CA . ASN A 1 108 ? -0.531 -4.471 13.963 1.00 85.50 108 ASN A CA 1
ATOM 869 C C . ASN A 1 108 ? 0.295 -4.851 12.715 1.00 85.50 108 ASN A C 1
ATOM 871 O O . ASN A 1 108 ? 0.665 -6.013 12.550 1.00 85.50 108 ASN A O 1
ATOM 875 N N . GLY A 1 109 ? 0.622 -3.885 11.851 1.00 92.94 109 GLY A N 1
ATOM 876 C CA . GLY A 1 109 ? 1.449 -4.100 10.667 1.00 92.94 109 GLY A CA 1
ATOM 877 C C . GLY A 1 109 ? 0.642 -4.551 9.452 1.00 92.94 109 GLY A C 1
ATOM 878 O O . GLY A 1 109 ? -0.210 -3.817 8.966 1.00 92.94 109 GLY A O 1
ATOM 879 N N . GLU A 1 110 ? 0.965 -5.707 8.873 1.00 97.31 110 GLU A N 1
ATOM 880 C CA . GLU A 1 110 ? 0.340 -6.165 7.625 1.00 97.31 110 GLU A CA 1
ATOM 881 C C . GLU A 1 110 ? -1.166 -6.428 7.796 1.00 97.31 110 GLU A C 1
ATOM 883 O O . GLU A 1 110 ? -1.577 -7.234 8.625 1.00 97.31 110 GLU A O 1
ATOM 888 N N . VAL A 1 111 ? -1.975 -5.758 6.973 1.00 97.38 111 VAL A N 1
ATOM 889 C CA . VAL A 1 111 ? -3.439 -5.905 6.917 1.00 97.38 111 VAL A CA 1
ATOM 890 C C . VAL A 1 111 ? -3.840 -6.824 5.766 1.00 97.38 111 VAL A C 1
ATOM 892 O O . VAL A 1 111 ? -4.777 -7.609 5.878 1.00 97.38 111 VAL A O 1
ATOM 895 N N . TYR A 1 112 ? -3.121 -6.731 4.647 1.00 98.12 112 TYR A N 1
ATOM 896 C CA . TYR A 1 112 ? -3.445 -7.442 3.418 1.00 98.12 112 TYR A CA 1
ATOM 897 C C . TYR A 1 112 ? -2.181 -7.705 2.600 1.00 98.12 112 TYR A C 1
ATOM 899 O O . TYR A 1 112 ? -1.321 -6.828 2.514 1.00 98.12 112 TYR A O 1
ATOM 907 N N . ASP A 1 113 ? -2.078 -8.879 1.973 1.00 98.06 113 ASP A N 1
ATOM 908 C CA . ASP A 1 113 ? -1.000 -9.208 1.032 1.00 98.06 113 ASP A CA 1
ATOM 909 C C . ASP A 1 113 ? -1.412 -10.328 0.057 1.00 98.06 113 ASP A C 1
ATOM 911 O O . ASP A 1 113 ? -1.158 -11.515 0.293 1.00 98.06 113 ASP A O 1
ATOM 915 N N . LYS A 1 114 ? -2.083 -9.971 -1.044 1.00 98.50 114 LYS A N 1
ATOM 916 C CA . LYS A 1 114 ? -2.587 -10.936 -2.039 1.00 98.50 114 LYS A CA 1
ATOM 917 C C . LYS A 1 114 ? -2.457 -10.424 -3.471 1.00 98.50 114 LYS A C 1
ATOM 919 O O . LYS A 1 114 ? -2.266 -9.237 -3.717 1.00 98.50 114 LYS A O 1
ATOM 924 N N . ILE A 1 115 ? -2.532 -11.360 -4.418 1.00 98.00 115 ILE A N 1
ATOM 925 C CA . ILE A 1 115 ? -2.721 -11.055 -5.840 1.00 98.00 115 ILE A CA 1
ATOM 926 C C . ILE A 1 115 ? -4.203 -10.744 -6.061 1.00 98.00 115 ILE A C 1
ATOM 928 O O . ILE A 1 115 ? -5.046 -11.536 -5.640 1.00 98.00 115 ILE A O 1
ATOM 932 N N . ILE A 1 116 ? -4.486 -9.619 -6.711 1.00 96.19 116 ILE A N 1
ATOM 933 C CA . ILE A 1 116 ? -5.826 -9.129 -7.044 1.00 96.19 116 ILE A CA 1
ATOM 934 C C . ILE A 1 116 ? -6.084 -9.273 -8.552 1.00 96.19 116 ILE A C 1
ATOM 936 O O . ILE A 1 116 ? -5.132 -9.341 -9.338 1.00 96.19 116 ILE A O 1
ATOM 940 N N . GLN A 1 117 ? -7.356 -9.412 -8.935 1.00 80.50 117 GLN A N 1
ATOM 941 C CA . GLN A 1 117 ? -7.786 -9.693 -10.313 1.00 80.50 117 GLN A CA 1
ATOM 942 C C . GLN A 1 117 ? -8.242 -8.438 -11.043 1.00 80.50 117 GLN A C 1
ATOM 944 O O . GLN A 1 117 ? -8.959 -7.633 -10.418 1.00 80.50 117 GLN A O 1
#

pLDDT: mean 77.19, std 24.07, range [29.33, 98.69]

Foldseek 3Di:
DDDDDDDDDDDDDPPDDDDDDDDDDDDDDDDDDDDPPPDQDDCCVVCVPPQCNVVVCVQVHDDSKDWAWPDDDPQWTWTFIDDPNHGQWIWIAGPVQRWIWIFGDPDDTTRDTGRGD

Solvent-accessible surface area (backbone atoms only — not comparable to full-atom values): 7894 Å² total; per-residue (Å²): 134,84,89,81,85,88,82,88,82,87,78,86,79,81,80,78,87,81,88,76,94,79,91,80,93,76,95,71,90,79,87,79,84,82,83,87,74,88,70,89,78,77,66,63,74,79,47,62,81,42,88,61,37,64,59,52,37,68,74,76,48,92,68,86,58,46,77,44,78,76,44,78,57,91,57,38,38,28,37,40,32,23,48,94,88,41,73,45,35,39,40,41,35,34,58,88,66,37,30,42,33,35,30,36,69,86,63,91,32,76,75,44,78,46,71,60,131

Mean predicted aligned error: 15.61 Å

Organism: NCBI:txid1478

Nearest PDB structures (foldseek):
  1g0i-assembly1_B  TM=6.923E-01  e=8.182E-01  Methanocaldococcus jannaschii
  1vdw-assembly1_A  TM=7.202E-01  e=1.034E+00  Pyrococcus horikoshii
  6ib8-assembly1_B  TM=6.774E-01  e=1.034E+00  Escherichia coli
  3ryd-assembly1_C  TM=6.562E-01  e=1.233E+00  Staphylococcus aureus subsp. aureus MSSA476
  7bam-assembly1_B  TM=5.993E-01  e=2.490E+00  Homo sapiens